Protein AF-A0A840KG94-F1 (afdb_monomer_lite)

Structure (mmCIF, N/CA/C/O backbone):
data_AF-A0A840KG94-F1
#
_entry.id   AF-A0A840KG94-F1
#
loop_
_atom_site.group_PDB
_atom_site.id
_atom_site.type_symbol
_atom_site.label_atom_id
_atom_site.label_alt_id
_atom_site.label_comp_id
_atom_site.label_asym_id
_atom_site.label_entity_id
_atom_site.label_seq_id
_atom_site.pdbx_PDB_ins_code
_atom_site.Cartn_x
_atom_site.Cartn_y
_atom_site.Cartn_z
_atom_site.occupancy
_atom_site.B_iso_or_equiv
_atom_site.auth_seq_id
_atom_site.auth_comp_id
_atom_site.auth_asym_id
_atom_site.auth_atom_id
_atom_site.pdbx_PDB_model_num
ATOM 1 N N . MET A 1 1 ? 41.038 4.578 27.115 1.00 53.97 1 MET A N 1
ATOM 2 C CA . MET A 1 1 ? 40.783 3.907 25.815 1.00 53.97 1 MET A CA 1
ATOM 3 C C . MET A 1 1 ? 39.588 2.951 25.813 1.00 53.97 1 MET A C 1
ATOM 5 O O . MET A 1 1 ? 38.858 2.975 24.837 1.00 53.97 1 MET A O 1
ATOM 9 N N . ARG A 1 2 ? 39.324 2.153 26.865 1.00 56.62 2 ARG A N 1
ATOM 10 C CA . ARG A 1 2 ? 38.180 1.206 26.897 1.00 56.62 2 ARG A CA 1
ATOM 11 C C . ARG A 1 2 ? 36.792 1.852 26.700 1.00 56.62 2 ARG A C 1
ATOM 13 O O . ARG A 1 2 ? 35.965 1.282 26.005 1.00 56.62 2 ARG A O 1
ATOM 20 N N . TYR A 1 3 ? 36.561 3.054 27.234 1.00 58.41 3 TYR A N 1
ATOM 21 C CA . TYR A 1 3 ? 35.279 3.771 27.100 1.00 58.41 3 TYR A CA 1
ATOM 22 C C . TYR A 1 3 ? 35.020 4.373 25.705 1.00 58.41 3 TYR A C 1
ATOM 24 O O . TYR A 1 3 ? 33.866 4.546 25.326 1.00 58.41 3 TYR A O 1
ATOM 32 N N . MET A 1 4 ? 36.067 4.642 24.912 1.00 59.81 4 MET A N 1
ATOM 33 C CA . MET A 1 4 ? 35.912 5.178 23.548 1.00 59.81 4 MET A CA 1
ATOM 34 C C . MET A 1 4 ? 35.327 4.136 22.584 1.00 59.81 4 MET A C 1
ATOM 36 O O . MET A 1 4 ? 34.559 4.483 21.695 1.00 59.81 4 MET A O 1
ATOM 40 N N . ILE A 1 5 ? 35.629 2.850 22.798 1.00 65.69 5 ILE A N 1
ATOM 41 C CA . ILE A 1 5 ? 35.097 1.745 21.983 1.00 65.69 5 ILE A CA 1
ATOM 42 C C . ILE A 1 5 ? 33.576 1.623 22.161 1.00 65.69 5 ILE A C 1
ATOM 44 O O . ILE A 1 5 ? 32.860 1.423 21.184 1.00 65.69 5 ILE A O 1
ATOM 48 N N . PHE A 1 6 ? 33.071 1.815 23.385 1.00 60.84 6 PHE A N 1
ATOM 49 C CA . PHE A 1 6 ? 31.631 1.803 23.660 1.00 60.84 6 PHE A CA 1
ATOM 50 C C . PHE A 1 6 ? 30.896 2.977 23.008 1.00 60.84 6 PHE A C 1
ATOM 52 O O . PHE A 1 6 ? 29.808 2.776 22.480 1.00 60.84 6 PHE A O 1
ATOM 59 N N . LEU A 1 7 ? 31.496 4.172 22.983 1.00 60.66 7 LEU A N 1
ATOM 60 C CA . LEU A 1 7 ? 30.938 5.344 22.295 1.00 60.66 7 LEU A CA 1
ATOM 61 C C . LEU A 1 7 ? 30.861 5.144 20.775 1.00 60.66 7 LEU A C 1
ATOM 63 O O . LEU A 1 7 ? 29.848 5.482 20.170 1.00 60.66 7 LEU A O 1
ATOM 67 N N . ILE A 1 8 ? 31.884 4.535 20.166 1.00 63.34 8 ILE A N 1
ATOM 68 C CA . ILE A 1 8 ? 31.890 4.212 18.730 1.00 63.34 8 ILE A CA 1
ATOM 69 C C . ILE A 1 8 ? 30.836 3.141 18.404 1.00 63.34 8 ILE A C 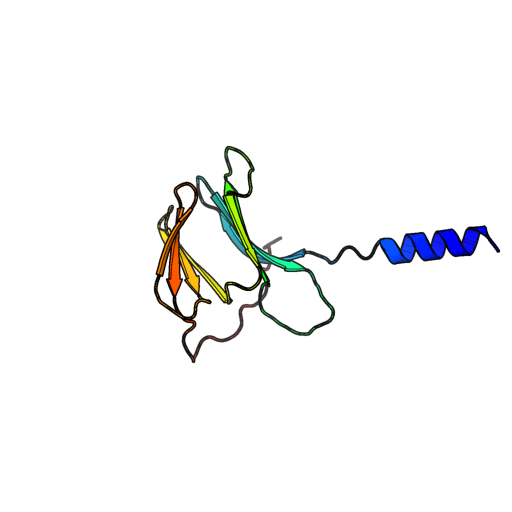1
ATOM 71 O O . ILE A 1 8 ? 30.106 3.280 17.426 1.00 63.34 8 ILE A O 1
ATOM 75 N N . LEU A 1 9 ? 30.691 2.110 19.245 1.00 59.31 9 LEU A N 1
ATOM 76 C CA . LEU A 1 9 ? 29.632 1.101 19.107 1.00 59.31 9 LEU A CA 1
ATOM 77 C C . LEU A 1 9 ? 28.227 1.709 19.246 1.00 59.31 9 LEU A C 1
ATOM 79 O O . LEU A 1 9 ? 27.346 1.370 18.462 1.00 59.31 9 LEU A O 1
ATOM 83 N N . PHE A 1 10 ? 28.020 2.641 20.182 1.00 58.84 10 PHE A N 1
ATOM 84 C CA . PHE A 1 10 ? 26.736 3.332 20.347 1.00 58.84 10 PHE A CA 1
ATOM 85 C C . PHE A 1 10 ? 26.394 4.221 19.141 1.00 58.84 10 PHE A C 1
ATOM 87 O O . PHE A 1 10 ? 25.243 4.254 18.710 1.00 58.84 10 PHE A O 1
ATOM 94 N N . PHE A 1 11 ? 27.393 4.891 18.554 1.00 55.34 11 PHE A N 1
ATOM 95 C CA . PHE A 1 11 ? 27.218 5.676 17.327 1.00 55.34 11 PHE A CA 1
ATOM 96 C C . PHE A 1 11 ? 26.907 4.802 16.102 1.00 55.34 11 PHE A C 1
ATOM 98 O O . PHE A 1 11 ? 26.091 5.196 15.274 1.00 55.34 11 PHE A O 1
ATOM 105 N N . LEU A 1 12 ? 27.487 3.600 16.005 1.00 53.78 12 LEU A N 1
ATOM 106 C CA . LEU A 1 12 ? 27.225 2.663 14.903 1.00 53.78 12 LEU A CA 1
ATOM 107 C C . LEU A 1 12 ? 25.830 2.010 14.972 1.00 53.78 12 LEU A C 1
ATOM 109 O O . LEU A 1 12 ? 25.272 1.667 13.933 1.00 53.78 12 LEU A O 1
ATOM 113 N N . ILE A 1 13 ? 25.239 1.866 16.164 1.00 55.62 13 ILE A N 1
ATOM 114 C CA . ILE A 1 13 ? 23.888 1.292 16.339 1.00 55.62 13 ILE A CA 1
ATOM 115 C C . ILE A 1 13 ? 22.784 2.307 15.977 1.00 55.62 13 ILE A C 1
ATOM 117 O O . ILE A 1 13 ? 21.656 1.916 15.679 1.00 55.62 13 ILE A O 1
ATOM 121 N N . SER A 1 14 ? 23.095 3.607 15.938 1.00 51.03 14 SER A N 1
ATOM 122 C CA . SER A 1 14 ? 22.104 4.665 15.686 1.00 51.03 14 SER A CA 1
ATOM 123 C C . SER A 1 14 ? 21.823 4.955 14.204 1.00 51.03 14 SER A C 1
ATOM 125 O O . SER A 1 14 ? 21.117 5.914 13.896 1.00 51.03 14 SER A O 1
ATOM 127 N N . CYS A 1 15 ? 22.298 4.118 13.273 1.00 55.59 15 CYS A N 1
ATOM 128 C CA . CYS A 1 15 ? 21.810 4.119 11.890 1.00 55.59 15 CYS A CA 1
ATOM 129 C C . CYS A 1 15 ? 20.368 3.580 11.842 1.00 55.59 15 CYS A C 1
ATOM 131 O O . CYS A 1 15 ? 20.107 2.456 11.413 1.00 55.59 15 CYS A O 1
ATOM 133 N N . LYS A 1 16 ? 19.400 4.380 12.301 1.00 56.56 16 LYS A N 1
ATOM 134 C CA . LYS A 1 16 ? 18.000 4.185 11.929 1.00 56.56 16 LYS A CA 1
ATOM 135 C C . LYS A 1 16 ? 17.874 4.572 10.464 1.00 56.56 16 LYS A C 1
ATOM 137 O O . LYS A 1 16 ? 18.067 5.732 10.119 1.00 56.56 16 LYS A O 1
ATOM 142 N N . ASN A 1 17 ? 17.549 3.603 9.615 1.00 64.75 17 ASN A N 1
ATOM 143 C CA . ASN A 1 17 ? 17.211 3.891 8.228 1.00 64.75 17 ASN A CA 1
ATOM 144 C C . ASN A 1 17 ? 16.041 4.882 8.211 1.00 64.75 17 ASN A C 1
ATOM 146 O O . ASN A 1 17 ? 14.980 4.601 8.777 1.00 64.75 17 ASN A O 1
ATOM 150 N N . GLU A 1 18 ? 16.235 6.043 7.593 1.00 72.75 18 GLU A N 1
ATOM 151 C CA . GLU A 1 18 ? 15.174 7.038 7.483 1.00 72.75 18 GLU A CA 1
ATOM 152 C C . GLU A 1 18 ? 14.036 6.486 6.617 1.00 72.75 18 GLU A C 1
ATOM 154 O O . GLU A 1 18 ? 14.255 5.849 5.581 1.00 72.75 18 GLU A O 1
ATOM 159 N N . LYS A 1 19 ? 12.800 6.703 7.070 1.00 79.62 19 LYS A N 1
ATOM 160 C CA . LYS A 1 19 ? 11.595 6.352 6.319 1.00 79.62 19 LYS A CA 1
ATOM 161 C C . LYS A 1 19 ? 11.378 7.414 5.245 1.00 79.62 19 LYS A C 1
ATOM 163 O O . LYS A 1 19 ? 11.089 8.562 5.566 1.00 79.62 19 LYS A O 1
ATOM 168 N N . LEU A 1 20 ? 11.454 7.018 3.980 1.00 80.19 20 LEU A N 1
ATOM 169 C CA . LEU A 1 20 ? 11.126 7.865 2.839 1.00 80.19 20 LEU A CA 1
ATOM 170 C C . LEU A 1 20 ? 9.737 7.496 2.310 1.00 80.19 20 LEU A C 1
ATOM 172 O O . LEU A 1 20 ? 9.540 6.428 1.725 1.00 80.19 20 LEU A O 1
ATOM 176 N N . THR A 1 21 ? 8.769 8.385 2.520 1.00 83.12 21 THR A N 1
ATOM 177 C CA . THR A 1 21 ? 7.387 8.203 2.057 1.00 83.12 21 THR A CA 1
ATOM 178 C C . THR A 1 21 ? 7.249 8.650 0.602 1.00 83.12 21 THR A C 1
ATOM 180 O O . THR A 1 21 ? 7.520 9.796 0.256 1.00 83.12 21 THR A O 1
ATOM 183 N N . TYR A 1 22 ? 6.793 7.750 -0.267 1.00 79.38 22 TYR A N 1
ATOM 184 C CA . TYR A 1 22 ? 6.565 8.029 -1.689 1.00 79.38 22 TYR A CA 1
ATOM 185 C C . TYR A 1 22 ? 5.142 8.461 -1.982 1.00 79.38 22 TYR A C 1
ATOM 187 O O . TYR A 1 22 ? 4.903 9.229 -2.908 1.00 79.38 22 TYR A O 1
ATOM 195 N N . LYS A 1 23 ? 4.186 7.941 -1.214 1.00 85.06 23 LYS A N 1
ATOM 196 C CA . LYS A 1 23 ? 2.776 8.239 -1.405 1.00 85.06 23 LYS A CA 1
ATOM 197 C C . LYS A 1 23 ? 2.049 8.086 -0.088 1.00 85.06 23 LYS A C 1
ATOM 199 O O . LYS A 1 23 ? 2.222 7.087 0.606 1.00 85.06 23 LYS A O 1
ATOM 204 N N . LYS A 1 24 ? 1.229 9.075 0.232 1.00 89.94 24 LYS A N 1
ATOM 205 C CA . LYS A 1 24 ? 0.333 9.060 1.379 1.00 89.94 24 LYS A CA 1
ATOM 206 C C . LYS A 1 24 ? -1.056 9.405 0.875 1.00 89.94 24 LYS A C 1
ATOM 208 O O . LYS A 1 24 ? -1.222 10.403 0.178 1.00 89.94 24 LYS A O 1
ATOM 213 N N . ILE A 1 25 ? -2.028 8.558 1.179 1.00 89.19 25 ILE A N 1
ATOM 214 C CA . ILE A 1 25 ? -3.435 8.808 0.883 1.00 89.19 25 ILE A CA 1
ATOM 215 C C . ILE A 1 25 ? -4.186 8.691 2.196 1.00 89.19 25 ILE A C 1
ATOM 217 O O . ILE A 1 25 ? -4.082 7.684 2.893 1.00 89.19 25 ILE A O 1
ATOM 221 N N . GLU A 1 26 ? -4.935 9.729 2.530 1.00 90.00 26 GLU A N 1
ATOM 222 C CA . GLU A 1 26 ? -5.765 9.749 3.720 1.00 90.00 26 GLU A CA 1
ATOM 223 C C . GLU A 1 26 ? -7.232 9.743 3.307 1.00 90.00 26 GLU A C 1
ATOM 225 O O . GLU A 1 26 ? -7.674 10.558 2.499 1.00 90.00 26 GLU A O 1
ATOM 230 N N . THR A 1 27 ? -7.975 8.784 3.844 1.00 87.88 27 THR A N 1
ATOM 231 C CA . THR A 1 27 ? -9.425 8.686 3.689 1.00 87.88 27 THR A CA 1
ATOM 232 C C . THR A 1 27 ? -10.102 8.967 5.029 1.00 87.88 27 THR A C 1
ATOM 234 O O . THR A 1 27 ? -9.445 9.269 6.034 1.00 87.88 27 THR A O 1
ATOM 237 N N . LYS A 1 28 ? -11.435 8.878 5.054 1.00 87.75 28 LYS A N 1
ATOM 238 C CA . LYS A 1 28 ? -12.202 9.011 6.294 1.00 87.75 28 LYS A CA 1
ATOM 239 C C . LYS A 1 28 ? -11.763 7.970 7.330 1.00 87.75 28 LYS A C 1
ATOM 241 O O . LYS A 1 28 ? -11.504 8.337 8.473 1.00 87.75 28 LYS A O 1
ATOM 246 N N . ASP A 1 29 ? -11.616 6.722 6.892 1.00 88.56 29 ASP A N 1
ATOM 247 C CA . ASP A 1 29 ? -11.480 5.562 7.778 1.00 88.56 29 ASP A CA 1
ATOM 248 C C . ASP A 1 29 ? -10.049 4.991 7.786 1.00 88.56 29 ASP A C 1
ATOM 250 O O . ASP A 1 29 ? -9.610 4.419 8.780 1.00 88.56 29 ASP A O 1
ATOM 254 N N . TYR A 1 30 ? -9.275 5.219 6.719 1.00 89.81 30 TYR A N 1
ATOM 255 C CA . TYR A 1 30 ? -7.949 4.624 6.531 1.00 89.81 30 TYR A CA 1
ATOM 256 C C . TYR A 1 30 ? -6.863 5.651 6.224 1.00 89.81 30 TYR A C 1
ATOM 258 O O . TYR A 1 30 ? -7.073 6.600 5.458 1.00 89.81 30 TYR A O 1
ATOM 266 N N . LEU A 1 31 ? -5.669 5.388 6.746 1.00 92.25 31 LEU A N 1
ATOM 267 C CA . LEU A 1 31 ? -4.419 5.994 6.312 1.00 92.25 31 LEU A CA 1
ATOM 268 C C . LEU A 1 31 ? -3.618 4.969 5.499 1.00 92.25 31 LEU A C 1
ATOM 270 O O . LEU A 1 31 ? -3.302 3.889 5.988 1.00 92.25 31 LEU A O 1
ATOM 274 N N . ILE A 1 32 ? -3.269 5.317 4.264 1.00 91.06 32 ILE A N 1
ATOM 275 C CA . ILE A 1 32 ? -2.542 4.444 3.340 1.00 91.06 32 ILE A CA 1
ATOM 276 C C . ILE A 1 32 ? -1.190 5.079 3.059 1.00 91.06 32 ILE A C 1
ATOM 278 O O . ILE A 1 32 ? -1.116 6.191 2.529 1.00 91.06 32 ILE A O 1
ATOM 282 N N . GLU A 1 33 ? -0.116 4.373 3.392 1.00 90.06 33 GLU A N 1
ATOM 283 C CA . GLU A 1 33 ? 1.241 4.865 3.191 1.00 90.06 33 GLU A CA 1
ATOM 284 C C . GLU A 1 33 ? 2.058 3.878 2.376 1.00 90.06 33 GLU A C 1
ATOM 286 O O . GLU A 1 33 ? 2.132 2.689 2.676 1.00 90.06 33 GLU A O 1
ATOM 291 N N . GLY A 1 34 ? 2.710 4.414 1.352 1.00 88.69 34 GLY A N 1
ATOM 292 C CA . GLY A 1 34 ? 3.744 3.733 0.609 1.00 88.69 34 GLY A CA 1
ATOM 293 C C . GLY A 1 34 ? 5.099 4.340 0.898 1.00 88.69 34 GLY A C 1
ATOM 294 O O . GLY A 1 34 ? 5.325 5.503 0.555 1.00 88.69 34 GLY A O 1
ATOM 295 N N . TYR A 1 35 ? 6.007 3.574 1.488 1.00 82.88 35 TYR A N 1
ATOM 296 C CA . TYR A 1 35 ? 7.327 4.061 1.871 1.00 82.88 35 TYR A CA 1
ATOM 297 C C . TYR A 1 35 ? 8.429 3.041 1.585 1.00 82.88 35 TYR A C 1
ATOM 299 O O . TYR A 1 35 ? 8.197 1.876 1.272 1.00 82.88 35 TYR A O 1
ATOM 307 N N . THR A 1 36 ? 9.669 3.500 1.666 1.00 79.56 36 THR A N 1
ATOM 308 C CA . THR A 1 36 ? 10.840 2.635 1.787 1.00 79.56 36 THR A CA 1
ATOM 309 C C . THR A 1 36 ? 11.673 3.113 2.962 1.00 79.56 36 THR A C 1
ATOM 311 O O . THR A 1 36 ? 11.601 4.278 3.351 1.00 79.56 36 THR A O 1
ATOM 314 N N . TYR A 1 37 ? 12.494 2.231 3.503 1.00 72.31 37 TYR A N 1
ATOM 315 C CA . TYR A 1 37 ? 13.607 2.642 4.341 1.00 72.31 37 TYR A CA 1
ATOM 316 C C . TYR A 1 37 ? 14.798 2.929 3.431 1.00 72.31 37 TYR A C 1
ATOM 318 O O . TYR A 1 37 ? 15.079 2.126 2.533 1.00 72.31 37 TYR A O 1
ATOM 326 N N . ILE A 1 38 ? 15.467 4.071 3.623 1.00 65.88 38 ILE A N 1
ATOM 327 C CA . ILE A 1 38 ? 16.693 4.385 2.887 1.00 65.88 38 ILE A CA 1
ATOM 328 C C . ILE A 1 38 ? 17.662 3.226 3.104 1.00 65.88 38 ILE A C 1
ATOM 330 O O . ILE A 1 38 ? 18.063 2.913 4.220 1.00 65.88 38 ILE A O 1
ATOM 334 N N . ASN A 1 39 ? 17.997 2.564 2.009 1.00 55.66 39 ASN A N 1
ATOM 335 C CA . ASN A 1 39 ? 19.077 1.605 1.934 1.00 55.66 39 ASN A CA 1
ATOM 336 C C . ASN A 1 39 ? 19.949 2.097 0.782 1.00 55.66 39 ASN A C 1
ATOM 338 O O . ASN A 1 39 ? 19.394 2.605 -0.193 1.00 55.66 39 ASN A O 1
ATOM 342 N N . ASN A 1 40 ? 21.273 1.974 0.880 1.00 51.62 40 ASN A N 1
ATOM 343 C CA . ASN A 1 40 ? 22.287 2.586 -0.006 1.00 51.62 40 ASN A CA 1
ATOM 344 C C . ASN A 1 40 ? 22.219 2.172 -1.501 1.00 51.62 40 ASN A C 1
ATOM 346 O O . ASN A 1 40 ? 23.185 2.291 -2.248 1.00 51.62 40 ASN A O 1
ATOM 350 N N . THR A 1 41 ? 21.092 1.633 -1.953 1.00 46.75 41 THR A N 1
ATOM 351 C CA . THR A 1 41 ? 20.780 1.272 -3.325 1.00 46.75 41 THR A CA 1
ATOM 352 C C . THR A 1 41 ? 19.920 2.361 -3.959 1.00 46.75 41 THR A C 1
ATOM 354 O O . THR A 1 41 ? 18.855 2.682 -3.439 1.00 46.75 41 THR A O 1
ATOM 357 N N . ASN A 1 42 ? 20.323 2.850 -5.133 1.00 46.69 42 ASN A N 1
ATOM 358 C CA . ASN A 1 42 ? 19.618 3.846 -5.958 1.00 46.69 42 ASN A CA 1
ATOM 359 C C . ASN A 1 42 ? 18.247 3.375 -6.513 1.00 46.69 42 ASN A C 1
ATOM 361 O O . ASN A 1 42 ? 17.851 3.764 -7.611 1.00 46.69 42 ASN A O 1
ATOM 365 N N . LYS A 1 43 ? 17.526 2.477 -5.829 1.00 47.31 43 LYS A N 1
ATOM 366 C CA . LYS A 1 43 ? 16.241 1.938 -6.291 1.00 47.31 43 LYS A CA 1
ATOM 367 C C . LYS A 1 43 ? 15.097 2.850 -5.840 1.00 47.31 43 LYS A C 1
ATOM 369 O O . LYS A 1 43 ? 14.795 2.957 -4.662 1.00 47.31 43 LYS A O 1
ATOM 374 N N . VAL A 1 44 ? 14.459 3.476 -6.827 1.00 56.16 44 VAL A N 1
ATOM 375 C CA . VAL A 1 44 ? 13.456 4.557 -6.730 1.00 56.16 44 VAL A CA 1
ATOM 376 C C . VAL A 1 44 ? 12.026 4.039 -6.457 1.00 56.16 44 VAL A C 1
ATOM 378 O O . VAL A 1 44 ? 11.059 4.753 -6.676 1.00 56.16 44 VAL A O 1
ATOM 381 N N . PHE A 1 45 ? 11.848 2.801 -5.987 1.00 56.19 45 PHE A N 1
ATOM 382 C CA . PHE A 1 45 ? 10.511 2.230 -5.774 1.00 56.19 45 PHE A CA 1
ATOM 383 C C . PHE A 1 45 ? 10.232 2.026 -4.285 1.00 56.19 45 PHE A C 1
ATOM 385 O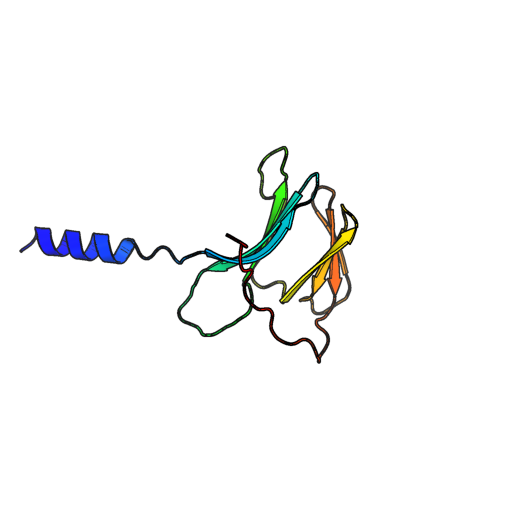 O . PHE A 1 45 ? 11.108 1.529 -3.572 1.00 56.19 45 PHE A O 1
ATOM 392 N N . PRO A 1 46 ? 9.037 2.403 -3.798 1.00 65.00 46 PRO A N 1
ATOM 393 C CA . PRO A 1 46 ? 8.680 2.156 -2.418 1.00 65.00 46 PRO A CA 1
ATOM 394 C C . PRO A 1 46 ? 8.585 0.646 -2.168 1.00 65.00 46 PRO A C 1
ATOM 396 O O . PRO A 1 46 ? 8.132 -0.117 -3.019 1.00 65.00 46 PRO A O 1
ATOM 399 N N . ASN A 1 47 ? 9.065 0.212 -1.007 1.00 76.12 47 ASN A N 1
ATOM 400 C CA . ASN A 1 47 ? 9.202 -1.206 -0.686 1.00 76.12 47 ASN A CA 1
ATOM 401 C C . ASN A 1 47 ? 8.093 -1.712 0.229 1.00 76.12 47 ASN A C 1
ATOM 403 O O . ASN A 1 47 ? 7.928 -2.922 0.336 1.00 76.12 47 ASN A O 1
ATOM 407 N N . GLU A 1 48 ? 7.356 -0.831 0.893 1.00 86.50 48 GLU A N 1
ATOM 408 C CA . GLU A 1 48 ? 6.344 -1.201 1.872 1.00 86.50 48 GLU A CA 1
ATOM 409 C C . GLU A 1 48 ? 5.069 -0.397 1.670 1.00 86.50 48 GLU A C 1
ATOM 411 O O . GLU A 1 48 ? 5.096 0.832 1.634 1.00 86.50 48 GLU A O 1
ATOM 416 N N . LEU A 1 49 ? 3.959 -1.121 1.539 1.00 88.75 49 LEU A N 1
ATOM 417 C CA . LEU A 1 49 ? 2.608 -0.584 1.553 1.00 88.75 49 LEU A CA 1
ATOM 418 C C . LEU A 1 49 ? 1.984 -0.972 2.883 1.00 88.75 49 LEU A C 1
ATOM 420 O O . LEU A 1 49 ? 1.881 -2.164 3.193 1.00 88.75 49 LEU A O 1
ATOM 424 N N . ILE A 1 50 ? 1.551 0.030 3.636 1.00 91.31 50 ILE A N 1
ATOM 425 C CA . ILE A 1 50 ? 0.754 -0.160 4.841 1.00 91.31 50 ILE A CA 1
ATOM 426 C C . ILE A 1 50 ? -0.605 0.505 4.689 1.00 91.31 50 ILE A C 1
ATOM 428 O O . ILE A 1 50 ? -0.744 1.557 4.061 1.00 91.31 50 ILE A O 1
ATOM 432 N N . ILE A 1 51 ? -1.599 -0.118 5.304 1.00 90.69 51 ILE A N 1
ATOM 433 C CA . ILE A 1 51 ? -2.921 0.456 5.515 1.00 90.69 51 ILE A CA 1
ATOM 434 C C . ILE A 1 51 ? -3.169 0.407 7.012 1.00 90.69 51 ILE A C 1
ATOM 436 O O . ILE A 1 51 ? -3.090 -0.659 7.626 1.00 90.69 51 ILE A O 1
ATOM 440 N N . VAL A 1 52 ? -3.441 1.572 7.578 1.00 91.38 52 VAL A N 1
ATOM 441 C CA . VAL A 1 52 ? -3.694 1.773 8.998 1.00 91.38 52 VAL A CA 1
ATOM 442 C C . VAL A 1 52 ? -5.146 2.193 9.165 1.00 91.38 52 VAL A C 1
ATOM 444 O O . VAL A 1 52 ? -5.599 3.143 8.521 1.00 91.38 52 VAL A O 1
ATOM 447 N N . ASP A 1 53 ? -5.871 1.483 10.021 1.00 89.19 53 ASP A N 1
ATOM 448 C CA . ASP A 1 53 ? -7.212 1.874 10.447 1.00 89.19 53 ASP A CA 1
ATOM 449 C C . ASP A 1 53 ? -7.110 3.110 11.352 1.00 89.19 53 ASP A C 1
ATOM 451 O O . ASP A 1 53 ? -6.349 3.121 12.319 1.00 89.19 53 ASP A O 1
ATOM 455 N N . LYS A 1 54 ? -7.837 4.189 11.044 1.00 89.94 54 LYS A N 1
ATOM 456 C CA . LYS A 1 54 ? -7.742 5.438 11.820 1.00 89.94 54 LYS A CA 1
ATOM 457 C C . LYS A 1 54 ? -8.447 5.356 13.172 1.00 89.94 54 LYS A C 1
ATOM 459 O O . LYS A 1 54 ? -8.096 6.117 14.075 1.00 89.94 54 LYS A O 1
ATOM 464 N N . THR A 1 55 ? -9.433 4.476 13.312 1.00 88.75 55 THR A N 1
ATOM 465 C CA . THR A 1 55 ? -10.191 4.277 14.547 1.00 88.75 55 THR A CA 1
ATOM 466 C C . THR A 1 55 ? -9.394 3.438 15.536 1.00 88.75 55 THR A C 1
ATOM 468 O O . THR A 1 55 ? -9.188 3.882 16.666 1.00 88.75 55 THR A O 1
ATOM 471 N N . SER A 1 56 ? -8.917 2.261 15.126 1.00 89.62 56 SER A N 1
ATOM 472 C CA . SER A 1 56 ? -8.166 1.368 16.016 1.00 89.62 56 SER A CA 1
ATOM 473 C C . SER A 1 56 ? -6.674 1.703 16.092 1.00 89.62 56 SER A C 1
ATOM 475 O O . SER A 1 56 ? -6.026 1.372 17.080 1.00 89.62 56 SER A O 1
ATOM 477 N N . LYS A 1 57 ? -6.145 2.429 15.094 1.00 89.19 57 LYS A N 1
ATOM 478 C CA . LYS A 1 57 ? -4.710 2.705 14.884 1.00 89.19 57 LYS A CA 1
ATOM 479 C C . LYS A 1 57 ? -3.878 1.460 14.563 1.00 89.19 57 LYS A C 1
ATOM 481 O O . LYS A 1 57 ? -2.650 1.532 14.602 1.00 89.19 57 LYS A O 1
ATOM 486 N N . ASP A 1 58 ? -4.522 0.352 14.205 1.00 88.88 58 ASP A N 1
ATOM 487 C CA . ASP A 1 58 ? -3.835 -0.883 13.840 1.00 88.88 58 ASP A CA 1
ATOM 488 C C . ASP A 1 58 ? -3.457 -0.909 12.359 1.00 88.88 58 ASP A C 1
ATOM 490 O O . ASP A 1 58 ? -4.187 -0.430 11.486 1.00 88.88 58 ASP A O 1
ATOM 494 N N . THR A 1 59 ? -2.325 -1.542 12.060 1.00 89.62 59 THR A N 1
ATOM 495 C CA . THR A 1 59 ? -1.954 -1.886 10.686 1.00 89.62 59 THR A CA 1
ATOM 496 C C . THR A 1 59 ? -2.784 -3.083 10.229 1.00 89.62 59 THR A C 1
ATOM 498 O O . THR A 1 59 ? -2.507 -4.223 10.595 1.00 89.62 59 THR A O 1
ATOM 501 N N . ILE A 1 60 ? -3.794 -2.831 9.399 1.00 88.88 60 ILE A N 1
ATOM 502 C CA . ILE A 1 60 ? -4.731 -3.849 8.896 1.00 88.88 60 ILE A CA 1
ATOM 503 C C . ILE A 1 60 ? -4.258 -4.532 7.609 1.00 88.88 60 ILE A C 1
ATOM 505 O O . ILE A 1 60 ? -4.783 -5.575 7.209 1.00 88.88 60 ILE A O 1
ATOM 509 N N . PHE A 1 61 ? -3.268 -3.941 6.946 1.00 88.44 61 PHE A N 1
ATOM 510 C CA . PHE A 1 61 ? -2.580 -4.530 5.810 1.00 88.44 61 PHE A CA 1
ATOM 511 C C . PHE A 1 61 ? -1.136 -4.048 5.797 1.00 88.44 61 PHE A C 1
ATOM 513 O O . PHE A 1 61 ? -0.874 -2.850 5.883 1.00 88.44 61 PHE A O 1
ATOM 520 N N . HIS A 1 62 ? -0.205 -4.985 5.656 1.00 89.69 62 HIS A N 1
ATOM 521 C CA . HIS A 1 62 ? 1.211 -4.700 5.478 1.00 89.69 62 HIS A CA 1
ATOM 522 C C . HIS A 1 62 ? 1.760 -5.609 4.400 1.00 89.69 62 HIS A C 1
ATOM 524 O O . HIS A 1 62 ? 1.526 -6.818 4.402 1.00 89.69 62 HIS A O 1
ATOM 530 N N . CYS A 1 63 ? 2.463 -5.012 3.451 1.00 84.62 63 CYS A N 1
ATOM 531 C CA . CYS A 1 63 ? 2.925 -5.731 2.293 1.00 84.62 63 CYS A CA 1
ATOM 532 C C . CYS A 1 63 ? 4.275 -5.197 1.832 1.00 84.62 63 CYS A C 1
ATOM 534 O O . CYS A 1 63 ? 4.419 -4.022 1.494 1.00 84.62 63 CYS A O 1
ATOM 536 N N . MET A 1 64 ? 5.267 -6.086 1.823 1.00 84.62 64 MET A N 1
ATOM 537 C CA . MET A 1 64 ? 6.642 -5.781 1.449 1.00 84.62 64 MET A CA 1
ATOM 538 C C . MET A 1 64 ? 6.907 -6.240 0.008 1.00 84.62 64 MET A C 1
ATOM 540 O O . MET A 1 64 ? 6.631 -7.384 -0.346 1.00 84.62 64 MET A O 1
ATOM 544 N N . ARG A 1 65 ? 7.457 -5.352 -0.829 1.00 77.94 65 ARG A N 1
ATOM 545 C CA . ARG A 1 65 ? 7.845 -5.573 -2.239 1.00 77.94 65 ARG A CA 1
ATOM 546 C C . ARG A 1 65 ? 6.726 -6.084 -3.151 1.00 77.94 65 ARG A C 1
ATOM 548 O O . ARG A 1 65 ? 6.995 -6.718 -4.166 1.00 77.94 65 ARG A O 1
ATOM 555 N N . CYS A 1 66 ? 5.475 -5.820 -2.804 1.00 74.81 66 CYS A N 1
ATOM 556 C CA . CYS A 1 66 ? 4.326 -6.350 -3.538 1.00 74.81 66 CYS A CA 1
ATOM 557 C C . CYS A 1 66 ? 3.654 -5.339 -4.467 1.00 74.81 66 CYS A C 1
ATOM 559 O O . CYS A 1 66 ? 2.651 -5.660 -5.108 1.00 74.81 66 CYS A O 1
ATOM 561 N N . TYR A 1 67 ? 4.171 -4.114 -4.511 1.00 79.44 67 TYR A N 1
ATOM 562 C CA . TYR A 1 67 ? 3.610 -3.053 -5.321 1.00 79.44 67 TYR A CA 1
ATOM 563 C C . TYR A 1 67 ? 4.701 -2.151 -5.899 1.00 79.44 67 TYR A C 1
ATOM 565 O O . TYR A 1 67 ? 5.818 -2.061 -5.398 1.00 79.44 67 TYR A O 1
ATOM 573 N N . THR A 1 68 ? 4.346 -1.503 -6.994 1.00 77.00 68 THR A N 1
ATOM 574 C CA . THR A 1 68 ? 5.088 -0.469 -7.708 1.00 77.00 68 THR A CA 1
ATOM 575 C C . THR A 1 68 ? 4.372 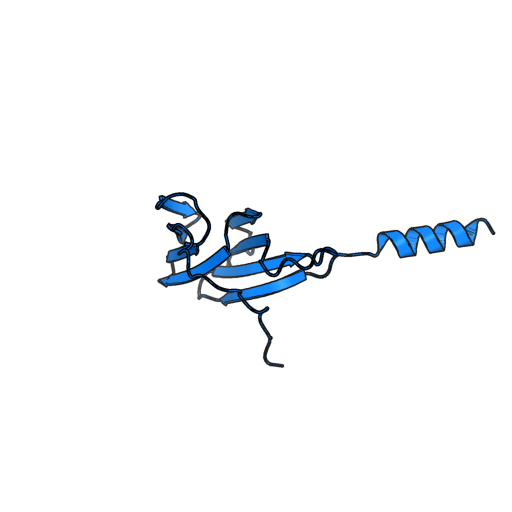0.872 -7.551 1.00 77.00 68 THR A C 1
ATOM 577 O O . THR A 1 68 ? 5.022 1.894 -7.350 1.00 77.00 68 THR A O 1
ATOM 580 N N . ASP A 1 69 ? 3.034 0.866 -7.579 1.00 81.94 69 ASP A N 1
ATOM 581 C CA . ASP A 1 69 ? 2.186 2.013 -7.231 1.00 81.94 69 ASP A CA 1
ATOM 582 C C . ASP A 1 69 ? 0.815 1.545 -6.723 1.00 81.94 69 ASP A C 1
ATOM 584 O O . ASP A 1 69 ? 0.459 0.375 -6.855 1.00 81.94 69 ASP A O 1
ATOM 588 N N . PHE A 1 70 ? 0.032 2.451 -6.151 1.00 86.69 70 PHE A N 1
ATOM 589 C CA . PHE A 1 70 ? -1.345 2.217 -5.748 1.00 86.69 70 PHE A CA 1
ATOM 590 C C . PHE A 1 70 ? -2.202 3.475 -5.868 1.00 86.69 70 PHE A C 1
ATOM 592 O O . PHE A 1 70 ? -1.718 4.590 -5.714 1.00 86.69 70 PHE A O 1
ATOM 599 N N . HIS A 1 71 ? -3.497 3.321 -6.111 1.00 86.8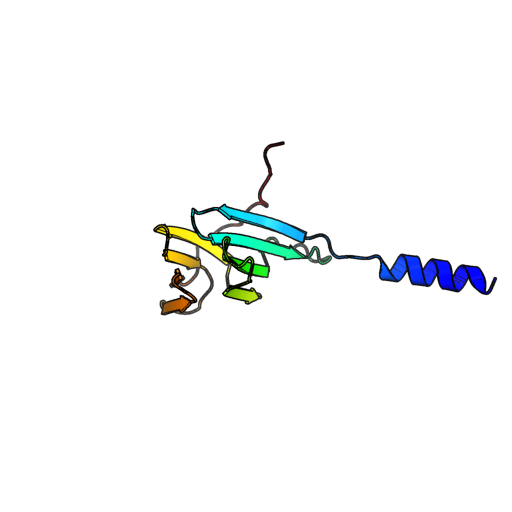8 71 HIS A N 1
ATOM 600 C CA . HIS A 1 71 ? -4.442 4.430 -6.218 1.00 86.88 71 HIS A CA 1
ATOM 601 C C . HIS A 1 71 ? -5.758 4.056 -5.553 1.00 86.88 71 HIS A C 1
ATOM 603 O O . HIS A 1 71 ? -6.239 2.939 -5.723 1.00 86.88 71 HIS A O 1
ATOM 609 N N . MET A 1 72 ? -6.374 5.002 -4.851 1.00 84.31 72 MET A N 1
ATOM 610 C CA . MET A 1 72 ? -7.760 4.832 -4.427 1.00 84.31 72 MET A CA 1
ATOM 611 C C . MET A 1 72 ? -8.676 5.041 -5.630 1.00 84.31 72 MET A C 1
ATOM 613 O O . MET A 1 72 ? -8.597 6.076 -6.289 1.00 84.31 72 MET A O 1
ATOM 617 N N . ILE A 1 73 ? -9.511 4.045 -5.931 1.00 86.00 73 ILE A N 1
ATOM 618 C CA . ILE A 1 73 ? -10.579 4.170 -6.938 1.00 86.00 73 ILE A CA 1
ATOM 619 C C . ILE A 1 73 ? -11.883 4.583 -6.252 1.00 86.00 73 ILE A C 1
ATOM 621 O O . ILE A 1 73 ? -12.634 5.392 -6.784 1.00 86.00 73 ILE A O 1
ATOM 625 N N . LEU A 1 74 ? -12.137 4.022 -5.070 1.00 83.00 74 LEU A N 1
ATOM 626 C CA . LEU A 1 74 ? -13.266 4.335 -4.196 1.00 83.00 74 LEU A CA 1
ATOM 627 C C . LEU A 1 74 ? -12.746 4.445 -2.762 1.00 83.00 74 LEU A C 1
ATOM 629 O O . LEU A 1 74 ? -11.613 4.051 -2.492 1.00 83.00 74 LEU A O 1
ATOM 633 N N . GLN A 1 75 ? -13.573 4.942 -1.842 1.00 81.50 75 GLN A N 1
ATOM 634 C CA . GLN A 1 75 ? -13.207 5.102 -0.429 1.00 81.50 75 GLN A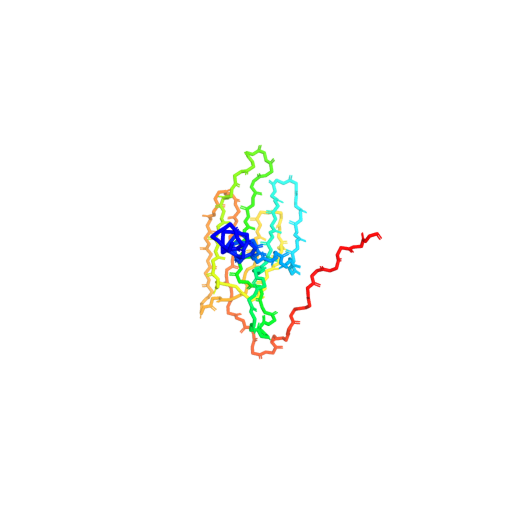 CA 1
ATOM 635 C C . GLN A 1 75 ? -12.753 3.789 0.232 1.00 81.50 75 GLN A C 1
ATOM 637 O O . GLN A 1 75 ? -11.887 3.810 1.099 1.00 81.50 75 GLN A O 1
ATOM 642 N N . ASP A 1 76 ? -13.292 2.660 -0.219 1.00 84.56 76 ASP A N 1
ATOM 643 C CA . ASP A 1 76 ? -13.022 1.312 0.279 1.00 84.56 76 ASP A CA 1
ATOM 644 C C . ASP A 1 76 ? -12.258 0.444 -0.731 1.00 84.56 76 ASP A C 1
ATOM 646 O O . ASP A 1 76 ? -12.102 -0.751 -0.512 1.00 84.56 76 ASP A O 1
ATOM 650 N N . THR A 1 77 ? -11.805 0.994 -1.862 1.00 87.88 77 THR A N 1
ATOM 651 C CA . THR A 1 77 ? -11.193 0.197 -2.931 1.00 87.88 77 THR A CA 1
ATOM 652 C C . THR A 1 77 ? -9.840 0.764 -3.330 1.00 87.88 77 THR A C 1
ATOM 654 O O . THR A 1 77 ? -9.747 1.783 -4.025 1.00 87.88 77 THR A O 1
ATOM 657 N N . LEU A 1 78 ? -8.789 0.034 -2.958 1.00 89.06 78 LEU A N 1
ATOM 658 C CA . LEU A 1 78 ? -7.404 0.332 -3.291 1.00 89.06 78 LEU A CA 1
ATOM 659 C C . LEU A 1 78 ? -6.959 -0.497 -4.498 1.00 89.06 78 LEU A C 1
ATOM 661 O O . LEU A 1 78 ? -6.900 -1.727 -4.455 1.00 89.06 78 LEU A O 1
ATOM 665 N N . LEU A 1 79 ? -6.602 0.183 -5.580 1.00 88.50 79 LEU A N 1
ATOM 666 C CA . LEU A 1 79 ? -5.920 -0.411 -6.720 1.00 88.50 79 LEU A CA 1
ATOM 667 C C . LEU A 1 79 ? -4.425 -0.488 -6.436 1.00 88.50 79 LEU A C 1
ATOM 669 O O . LEU A 1 79 ? -3.818 0.535 -6.151 1.00 88.50 79 LEU A O 1
ATOM 673 N N . ILE A 1 80 ? -3.823 -1.663 -6.574 1.00 87.19 80 ILE A N 1
ATOM 674 C CA . ILE A 1 80 ? -2.396 -1.909 -6.359 1.00 87.19 80 ILE A CA 1
ATOM 675 C C . ILE A 1 80 ? -1.783 -2.408 -7.672 1.00 87.19 80 ILE A C 1
ATOM 677 O O . ILE A 1 80 ? -2.173 -3.448 -8.202 1.00 87.19 80 ILE A O 1
ATOM 681 N N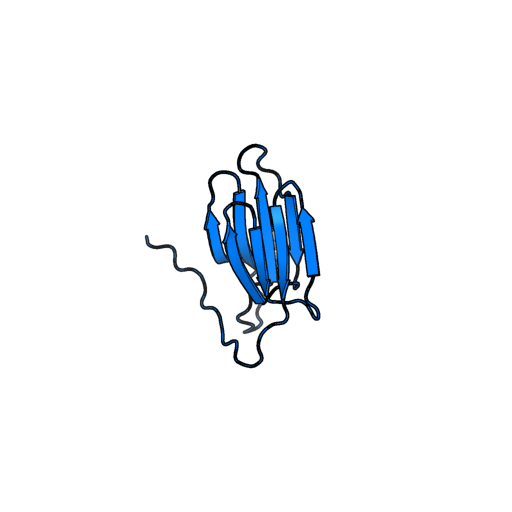 . TYR A 1 81 ? -0.803 -1.690 -8.204 1.00 83.75 81 TYR A N 1
ATOM 682 C CA . TYR A 1 81 ? 0.013 -2.130 -9.334 1.00 83.75 81 TYR A CA 1
ATOM 683 C C . TYR A 1 81 ? 1.239 -2.859 -8.802 1.00 83.75 81 TYR A C 1
ATOM 685 O O . TYR A 1 81 ? 1.973 -2.272 -8.021 1.00 83.75 81 TYR A O 1
ATOM 693 N N . GLY A 1 82 ? 1.485 -4.103 -9.212 1.00 75.81 82 GLY A N 1
ATOM 694 C CA . GLY A 1 82 ? 2.674 -4.860 -8.774 1.00 75.81 82 GLY A CA 1
ATOM 695 C C . GLY A 1 82 ? 2.538 -6.379 -8.740 1.00 75.81 82 GLY A C 1
ATOM 696 O O . GLY A 1 82 ? 3.504 -7.070 -8.434 1.00 75.81 82 GLY A O 1
ATOM 697 N N . GLY A 1 83 ? 1.357 -6.916 -9.054 1.00 67.38 83 GLY A N 1
ATOM 698 C CA . GLY A 1 83 ? 1.141 -8.360 -9.157 1.00 67.38 83 GLY A CA 1
ATOM 699 C C . GLY A 1 83 ? 1.492 -8.923 -10.537 1.00 67.38 83 GLY A C 1
ATOM 700 O O . GLY A 1 83 ? 1.582 -8.193 -11.515 1.00 67.38 83 GLY A O 1
ATOM 701 N N . ASN A 1 84 ? 1.602 -10.248 -10.643 1.00 65.88 84 ASN A N 1
ATOM 702 C CA . ASN A 1 84 ? 1.743 -10.940 -11.936 1.00 65.88 84 ASN A CA 1
ATOM 703 C C . ASN A 1 84 ? 0.388 -11.207 -12.618 1.00 65.88 84 ASN A C 1
ATOM 705 O O . ASN A 1 84 ? 0.340 -11.563 -13.792 1.00 65.88 84 ASN A O 1
ATOM 709 N N . LYS A 1 85 ? -0.717 -11.063 -11.878 1.00 72.56 85 LYS A N 1
ATOM 710 C CA . LYS A 1 85 ? -2.081 -11.358 -12.329 1.00 72.56 85 LYS A CA 1
ATOM 711 C C . LYS A 1 85 ? -3.077 -10.337 -11.786 1.00 72.56 85 LYS A C 1
ATOM 713 O O . LYS A 1 85 ? -2.795 -9.650 -10.807 1.00 72.56 85 LYS A O 1
ATOM 718 N N . LEU A 1 86 ? -4.230 -10.255 -12.444 1.00 81.38 86 LEU A N 1
ATOM 719 C CA . LEU A 1 86 ? -5.386 -9.507 -11.960 1.00 81.38 86 LEU A CA 1
ATOM 720 C C . LEU A 1 86 ? -6.079 -10.327 -10.873 1.00 81.38 86 LEU A C 1
ATOM 722 O O . LEU A 1 86 ? -6.564 -11.421 -11.155 1.00 81.38 86 LEU A O 1
ATOM 726 N N . ASP A 1 87 ? -6.118 -9.819 -9.647 1.00 81.62 87 ASP A N 1
ATOM 727 C CA . ASP A 1 87 ? -6.865 -10.441 -8.555 1.00 81.62 87 ASP A CA 1
ATOM 728 C C . ASP A 1 87 ? -7.473 -9.395 -7.609 1.00 81.62 87 ASP A C 1
ATOM 730 O O . ASP A 1 87 ? -7.264 -8.185 -7.740 1.00 81.62 87 ASP A O 1
ATOM 734 N N . SER A 1 88 ? -8.348 -9.848 -6.714 1.00 78.50 88 SER A N 1
ATOM 735 C CA . SER A 1 88 ? -8.987 -8.997 -5.712 1.00 78.50 88 SER A CA 1
ATOM 736 C C . SER A 1 88 ? -9.071 -9.725 -4.377 1.00 78.50 88 SER A C 1
ATOM 738 O O . SER A 1 88 ? -9.263 -10.939 -4.331 1.00 78.50 88 SER A O 1
ATOM 740 N N . THR A 1 89 ? -8.883 -9.001 -3.279 1.00 83.62 89 THR A N 1
ATOM 741 C CA . THR A 1 89 ? -8.937 -9.552 -1.919 1.00 83.62 89 THR A CA 1
ATOM 742 C C . THR A 1 89 ? -9.563 -8.529 -0.984 1.00 83.62 89 THR A C 1
ATOM 744 O O . THR A 1 89 ? -9.278 -7.343 -1.106 1.00 83.62 89 THR A O 1
ATOM 747 N N . LEU A 1 90 ? -10.404 -8.982 -0.057 1.00 79.25 90 LEU A N 1
ATOM 748 C CA . LEU A 1 90 ? -10.931 -8.145 1.015 1.00 79.25 90 LEU A CA 1
ATOM 749 C C . LEU A 1 90 ? -9.971 -8.207 2.209 1.00 79.25 90 LEU A C 1
ATOM 751 O O . LEU A 1 90 ? -9.676 -9.295 2.698 1.00 79.25 90 LEU A O 1
ATOM 755 N N . ALA A 1 91 ? -9.495 -7.057 2.675 1.00 75.06 91 ALA A N 1
ATOM 756 C CA . ALA A 1 91 ? -8.676 -6.934 3.875 1.00 75.06 91 ALA A CA 1
ATOM 757 C C . ALA A 1 91 ? -9.356 -5.940 4.820 1.00 75.06 91 ALA A C 1
ATOM 759 O O . ALA A 1 91 ? -9.384 -4.756 4.526 1.00 75.06 91 ALA A O 1
ATOM 760 N N . HIS A 1 92 ? -9.934 -6.408 5.930 1.00 72.00 92 HIS A N 1
ATOM 761 C CA . HIS A 1 92 ? -10.506 -5.539 6.976 1.00 72.00 92 HIS A CA 1
ATOM 762 C C . HIS A 1 92 ? -11.437 -4.419 6.449 1.00 72.00 92 HIS A C 1
ATOM 764 O O . HIS A 1 92 ? -11.353 -3.267 6.865 1.00 72.00 92 HIS A O 1
ATOM 770 N N . GLY A 1 93 ? -12.315 -4.754 5.496 1.00 74.75 93 GLY A N 1
ATOM 771 C CA . GLY A 1 93 ? -13.271 -3.810 4.904 1.00 74.75 93 GLY A CA 1
ATOM 772 C C . GLY A 1 93 ? -12.762 -3.039 3.682 1.00 74.75 93 GLY A C 1
ATOM 773 O O . GLY A 1 93 ? -13.589 -2.514 2.945 1.00 74.75 93 GLY A O 1
ATOM 774 N N . ILE A 1 94 ? -11.452 -3.043 3.393 1.00 81.81 94 ILE A N 1
ATOM 775 C CA . ILE A 1 94 ? -10.906 -2.487 2.149 1.00 81.81 94 ILE A CA 1
ATOM 776 C C . ILE A 1 94 ? -10.752 -3.578 1.074 1.00 81.81 94 ILE A C 1
ATOM 778 O O . ILE A 1 94 ? -10.215 -4.663 1.308 1.00 81.81 94 ILE A O 1
ATOM 782 N N . ILE A 1 95 ? -11.228 -3.300 -0.136 1.00 86.69 95 ILE A N 1
ATOM 783 C CA . ILE A 1 95 ? -11.059 -4.131 -1.326 1.00 86.69 95 ILE A CA 1
ATOM 784 C C . ILE A 1 95 ? -9.723 -3.776 -1.976 1.00 86.69 95 ILE A C 1
ATOM 786 O O . ILE A 1 95 ? -9.535 -2.694 -2.530 1.00 86.69 95 ILE A O 1
ATOM 790 N N . LEU A 1 96 ? -8.799 -4.728 -1.968 1.00 87.31 96 LEU A N 1
ATOM 791 C CA . LEU A 1 96 ? -7.512 -4.626 -2.642 1.00 87.31 96 LEU A CA 1
ATOM 792 C C . LEU A 1 96 ? -7.638 -5.232 -4.036 1.00 87.31 96 LEU A C 1
ATOM 794 O O . LEU A 1 96 ? -7.788 -6.447 -4.163 1.00 87.31 96 LEU A O 1
ATOM 798 N N . LYS A 1 97 ? -7.566 -4.412 -5.085 1.00 87.50 97 LYS A N 1
ATOM 799 C CA . LYS A 1 97 ? -7.555 -4.866 -6.484 1.00 87.50 97 LYS A CA 1
ATOM 800 C C . LYS A 1 97 ? -6.136 -4.816 -7.018 1.00 87.50 97 LYS A C 1
ATOM 802 O O . LYS A 1 97 ? -5.583 -3.729 -7.147 1.00 87.50 97 LYS A O 1
ATOM 807 N N . ARG A 1 98 ? -5.536 -5.954 -7.363 1.00 85.06 98 ARG A N 1
ATOM 808 C CA . ARG A 1 98 ? -4.164 -5.979 -7.884 1.00 85.06 98 ARG A CA 1
ATOM 809 C C . ARG A 1 98 ? -4.178 -6.067 -9.395 1.00 85.06 98 ARG A C 1
ATOM 811 O O . ARG A 1 98 ? -4.981 -6.798 -9.977 1.00 85.06 98 ARG A O 1
ATOM 818 N N . ARG A 1 99 ? -3.280 -5.327 -10.041 1.00 84.56 99 ARG A N 1
ATOM 819 C CA . ARG A 1 99 ? -3.060 -5.409 -11.485 1.00 84.56 99 ARG A CA 1
ATOM 820 C C . ARG A 1 99 ? -1.578 -5.562 -11.817 1.00 84.56 99 ARG A C 1
ATOM 822 O O . ARG A 1 99 ? -0.728 -5.032 -11.091 1.00 84.56 99 ARG A O 1
ATOM 829 N N . PRO A 1 100 ? -1.267 -6.244 -12.932 1.00 81.50 100 PRO A N 1
ATOM 830 C CA . PRO A 1 100 ? 0.054 -6.175 -13.528 1.00 81.50 100 PRO A CA 1
ATOM 831 C C . PRO A 1 100 ? 0.455 -4.740 -13.840 1.00 81.50 100 PRO A C 1
ATOM 833 O O . PRO A 1 100 ? -0.377 -3.920 -14.237 1.00 81.50 100 PRO A O 1
ATOM 836 N N . VAL A 1 101 ? 1.739 -4.454 -13.651 1.00 77.38 101 VAL A N 1
ATOM 837 C CA . VAL A 1 101 ? 2.326 -3.160 -13.997 1.00 77.38 101 VAL A CA 1
ATOM 838 C C . VAL A 1 101 ? 2.357 -3.040 -15.526 1.00 77.38 101 VAL A C 1
ATOM 840 O O . VAL A 1 101 ? 2.909 -3.925 -16.186 1.00 77.38 101 VAL A O 1
ATOM 843 N N . PRO A 1 102 ? 1.776 -1.985 -16.124 1.00 75.12 102 PRO A N 1
ATOM 844 C CA . PRO A 1 102 ? 1.880 -1.759 -17.562 1.00 75.12 102 PRO A CA 1
ATOM 845 C C . PRO A 1 102 ? 3.345 -1.596 -17.995 1.00 75.12 102 PRO A C 1
ATOM 847 O O . PRO A 1 102 ? 4.118 -0.937 -17.306 1.00 75.12 102 PRO A O 1
ATOM 850 N N . GLN A 1 103 ? 3.726 -2.115 -19.170 1.00 70.00 103 GLN A N 1
ATOM 851 C CA . GLN A 1 103 ? 5.113 -2.037 -19.673 1.00 70.00 103 GLN A CA 1
ATOM 852 C C . GLN A 1 103 ? 5.652 -0.596 -19.807 1.00 70.00 103 GLN A C 1
ATOM 854 O O . GLN A 1 103 ? 6.861 -0.388 -19.790 1.00 70.00 103 GLN A O 1
ATOM 859 N N . GLY A 1 104 ? 4.769 0.402 -19.922 1.00 67.56 104 GLY A N 1
ATOM 860 C CA . GLY A 1 104 ? 5.122 1.822 -20.014 1.00 67.56 104 GLY A CA 1
ATOM 861 C C . GLY A 1 104 ? 5.180 2.577 -18.680 1.00 67.56 104 GLY A C 1
ATOM 862 O O . GLY A 1 104 ? 5.358 3.793 -18.703 1.00 67.56 104 GLY A O 1
ATOM 863 N N . TYR A 1 105 ? 4.996 1.910 -17.535 1.00 65.44 105 TYR A N 1
ATOM 864 C CA . TYR A 1 105 ? 4.989 2.574 -16.229 1.00 65.44 105 TYR A CA 1
ATOM 865 C C . TYR A 1 105 ? 6.385 3.109 -15.884 1.00 65.44 105 TYR A C 1
ATOM 867 O O . TYR A 1 105 ? 7.335 2.336 -15.756 1.00 65.44 105 TYR A O 1
ATOM 875 N N . LYS A 1 106 ? 6.526 4.432 -15.744 1.00 61.00 106 LYS A N 1
ATOM 876 C CA . LYS A 1 106 ? 7.793 5.093 -15.393 1.00 61.00 106 LYS A CA 1
ATOM 877 C C . LYS A 1 106 ? 7.698 5.744 -14.010 1.00 61.00 106 LYS A C 1
ATOM 879 O O . LYS A 1 106 ? 6.640 6.213 -13.622 1.00 61.00 106 LYS A O 1
ATOM 884 N N . TYR A 1 107 ? 8.834 5.708 -13.314 1.00 56.97 107 TYR A N 1
ATOM 885 C CA . TYR A 1 107 ? 9.169 6.154 -11.952 1.00 56.97 107 TYR A CA 1
ATOM 886 C C . TYR A 1 107 ? 8.185 7.068 -11.200 1.00 56.97 107 TYR A C 1
ATOM 888 O O . TYR A 1 107 ? 7.785 8.117 -11.696 1.00 56.97 107 TYR A O 1
ATOM 896 N N . ASN A 1 108 ? 7.955 6.733 -9.925 1.00 57.69 108 ASN A N 1
ATOM 897 C CA . ASN A 1 108 ? 7.311 7.605 -8.945 1.00 57.69 108 ASN A CA 1
ATOM 898 C C . ASN A 1 108 ? 8.359 8.417 -8.182 1.00 57.69 108 ASN A C 1
ATOM 900 O O . ASN A 1 108 ? 9.273 7.855 -7.579 1.00 57.69 108 ASN A O 1
ATOM 904 N N . LEU A 1 109 ? 8.219 9.741 -8.192 1.00 58.72 109 LEU A N 1
ATOM 905 C CA . LEU A 1 109 ? 9.013 10.616 -7.331 1.00 58.72 109 LEU A CA 1
ATOM 906 C C . LEU A 1 109 ? 8.510 10.516 -5.876 1.00 58.72 109 LEU A C 1
ATOM 908 O O . LEU A 1 109 ? 7.316 10.284 -5.675 1.00 58.72 109 LEU A O 1
ATOM 912 N N . PRO A 1 110 ? 9.383 10.687 -4.863 1.00 59.94 110 PRO A N 1
ATOM 913 C CA . PRO A 1 110 ? 8.961 10.733 -3.466 1.00 59.94 110 PRO A CA 1
ATOM 914 C C . PRO A 1 110 ? 7.912 11.822 -3.204 1.00 59.94 110 PRO A C 1
ATOM 916 O O . PRO A 1 110 ? 7.933 12.877 -3.847 1.00 59.94 110 PRO A O 1
ATOM 919 N N . TYR A 1 111 ? 7.024 11.587 -2.233 1.00 66.75 111 TYR A N 1
ATOM 920 C CA . TYR A 1 111 ? 6.021 12.571 -1.836 1.00 66.75 111 TYR A CA 1
ATOM 921 C C . TYR A 1 111 ? 6.726 13.753 -1.173 1.00 66.75 111 TYR A C 1
ATOM 923 O O . TYR A 1 111 ? 7.403 13.593 -0.159 1.00 66.75 111 TYR A O 1
ATOM 931 N N . LYS A 1 112 ? 6.559 14.946 -1.741 1.00 65.25 112 LYS A N 1
ATOM 932 C CA . LYS A 1 112 ? 6.952 16.189 -1.081 1.00 65.25 112 LYS A CA 1
ATOM 933 C C . LYS A 1 112 ? 5.779 16.638 -0.221 1.00 65.25 112 LYS A C 1
ATOM 935 O O . LYS A 1 112 ? 4.741 17.000 -0.771 1.00 65.25 112 LYS A O 1
ATOM 940 N N . SER A 1 113 ? 5.927 16.603 1.101 1.00 59.22 113 SER A N 1
ATOM 941 C CA . SER A 1 113 ? 5.011 17.346 1.964 1.00 59.22 113 SER A CA 1
ATOM 942 C C . SER A 1 113 ? 5.155 18.825 1.620 1.00 59.22 113 SER A C 1
ATOM 944 O O . SER A 1 113 ? 6.268 19.346 1.624 1.00 59.22 113 SER A O 1
ATOM 946 N N . SER A 1 114 ? 4.056 19.483 1.264 1.00 53.66 114 SER A N 1
ATOM 947 C CA . SER A 1 114 ? 4.009 20.941 1.229 1.00 53.66 114 SER A CA 1
ATOM 948 C C . SER A 1 114 ? 4.139 21.433 2.670 1.00 53.66 114 SER A C 1
ATOM 950 O O . SER A 1 114 ? 3.182 21.298 3.435 1.00 53.66 114 SER A O 1
ATOM 952 N N . GLU A 1 115 ? 5.342 21.871 3.042 1.00 38.72 115 GLU A N 1
ATOM 953 C CA . GLU A 1 115 ? 5.573 22.723 4.217 1.00 38.72 115 GLU A CA 1
ATOM 954 C C . GLU A 1 115 ? 4.819 24.050 4.081 1.00 38.72 115 GLU A C 1
ATOM 956 O O . GLU A 1 115 ? 4.734 24.568 2.939 1.00 38.72 115 GLU A O 1
#

Organism: NCBI:txid160396

Secondary structure (DSSP, 8-state):
-HHHHHHHHHHHHT--PPEEEEEEEE-SSEEEEEEEE--SS---S--EEEEEETTT--EEEEEES--SEEEEEETTEEEEE--SS-EEEEETTEEEEEEPPPTT---PPPP----

Sequence (115 aa):
MRYMIFLILFFLISCKNEKLTYKKIETKDYLIEGYTYINNTNKVFPNELIIVDKTSKDTIFHCMRCYTDFHMILQDTLLIYGGNKLDSTLAHGIILKRRPVPQGYKYNLPYKSSE

pLDDT: mean 74.99, std 13.67, range [38.72, 92.25]

Foldseek 3Di:
DVVVVVVVVVVVVPPPQDKFWLDWDDAPFKTWTFTDRDDVDPDQAGFWIWIAGPVVRDGQDIDGQQARDWDDPDRQEIEGERDPDFDWDDTPSHIYTYDYDPPPDDGGHTDDDDD

Radius of gyration: 17.82 Å; chains: 1; bounding box: 54×34×47 Å